Protein AF-A0A941FRQ4-F1 (afdb_monomer_lite)

Foldseek 3Di:
DLPDDPPCQLVDDLLSLLLSLLVVCQVVVALEEEAADLVFNPRSNRNSNNVSNVVSLVCQQPCVRNHDPPGGRDHRNYYHHDGDPVCPVVCCVVPNPVNDDDDDCVVVDPPPPDD

Structure (mmCIF, N/CA/C/O backbone):
data_AF-A0A941FRQ4-F1
#
_entry.id   AF-A0A941FRQ4-F1
#
loop_
_atom_site.group_PDB
_atom_site.id
_atom_site.type_symbol
_atom_site.label_atom_id
_atom_site.label_alt_id
_atom_site.label_comp_id
_atom_site.label_asym_id
_atom_site.label_entity_id
_atom_site.label_seq_id
_atom_site.pdbx_PDB_ins_code
_atom_site.Cartn_x
_atom_site.Cartn_y
_atom_site.Cartn_z
_atom_site.occupancy
_atom_site.B_iso_or_equiv
_atom_site.auth_seq_id
_atom_site.auth_comp_id
_atom_site.auth_asym_id
_atom_site.auth_atom_id
_atom_site.pdbx_PDB_model_num
ATOM 1 N N . MET A 1 1 ? -1.316 -14.245 7.617 1.00 58.59 1 MET A N 1
ATOM 2 C CA . MET A 1 1 ? -0.445 -14.068 6.425 1.00 58.59 1 MET A CA 1
ATOM 3 C C . MET A 1 1 ? -1.315 -14.101 5.169 1.00 58.59 1 MET A C 1
ATOM 5 O O . MET A 1 1 ? -2.271 -14.863 5.157 1.00 58.59 1 MET A O 1
ATOM 9 N N . LEU A 1 2 ? -1.024 -13.287 4.145 1.00 74.12 2 LEU A N 1
ATOM 10 C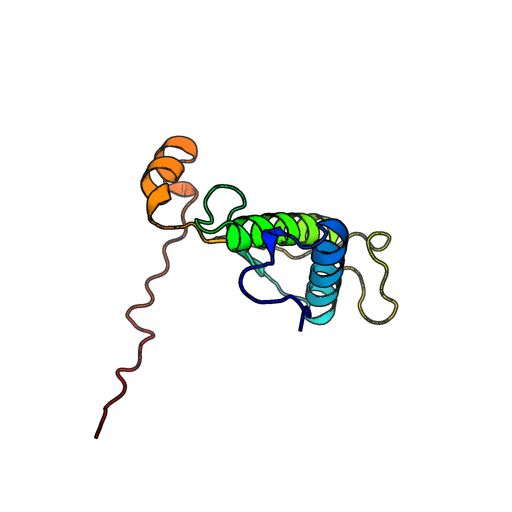 CA . LEU A 1 2 ? -1.931 -13.000 3.010 1.00 74.12 2 LEU A CA 1
ATOM 11 C C . LEU A 1 2 ? -2.141 -14.156 2.001 1.00 74.12 2 LEU A C 1
ATOM 13 O O . LEU A 1 2 ? -2.970 -14.020 1.103 1.00 74.12 2 LEU A O 1
ATOM 17 N N . ASN A 1 3 ? -1.418 -15.274 2.150 1.00 79.94 3 ASN A N 1
ATOM 18 C CA . ASN A 1 3 ? -1.476 -16.464 1.286 1.00 79.94 3 ASN A CA 1
ATOM 19 C C . ASN A 1 3 ? -1.317 -16.155 -0.217 1.00 79.94 3 ASN A C 1
ATOM 21 O O . ASN A 1 3 ? -2.078 -16.648 -1.046 1.00 79.94 3 ASN A O 1
ATOM 25 N N . VAL A 1 4 ? -0.349 -15.298 -0.542 1.00 81.81 4 VAL A N 1
ATOM 26 C CA . VAL A 1 4 ? 0.037 -14.947 -1.917 1.00 81.81 4 VAL A CA 1
ATOM 27 C C . VAL A 1 4 ? 1.378 -15.604 -2.223 1.00 81.81 4 VAL A C 1
ATOM 29 O O . VAL A 1 4 ? 2.236 -15.701 -1.339 1.00 81.81 4 VAL A O 1
ATOM 32 N N . ARG A 1 5 ? 1.552 -16.084 -3.456 1.00 81.75 5 ARG A N 1
ATOM 33 C CA . ARG A 1 5 ? 2.812 -16.681 -3.900 1.00 81.75 5 ARG A CA 1
ATOM 34 C C . ARG A 1 5 ? 3.827 -15.586 -4.240 1.00 81.75 5 ARG A C 1
ATOM 36 O O . ARG A 1 5 ? 3.491 -14.547 -4.796 1.00 81.75 5 ARG A O 1
ATOM 43 N N . ASP A 1 6 ? 5.079 -15.835 -3.870 1.00 82.00 6 ASP A N 1
ATOM 44 C CA . ASP A 1 6 ? 6.198 -14.951 -4.201 1.00 82.00 6 ASP A CA 1
ATOM 45 C C . ASP A 1 6 ? 6.358 -14.798 -5.726 1.00 82.00 6 ASP A C 1
ATOM 47 O O . ASP A 1 6 ? 6.248 -15.793 -6.453 1.00 82.00 6 ASP A O 1
ATOM 51 N N . LYS A 1 7 ? 6.652 -13.570 -6.183 1.00 82.25 7 LYS A N 1
ATOM 52 C CA . LYS A 1 7 ? 6.796 -13.162 -7.600 1.00 82.25 7 LYS A CA 1
ATOM 53 C C . LYS A 1 7 ? 5.547 -13.348 -8.464 1.00 82.25 7 LYS A C 1
ATOM 55 O O . LYS A 1 7 ? 5.663 -13.639 -9.655 1.00 82.25 7 LYS A O 1
ATOM 60 N N . THR A 1 8 ? 4.372 -13.318 -7.843 1.00 88.44 8 THR A N 1
ATOM 61 C CA . THR A 1 8 ? 3.096 -13.407 -8.560 1.00 88.44 8 THR A CA 1
ATOM 62 C C . THR A 1 8 ? 2.042 -12.450 -8.014 1.00 88.44 8 THR A C 1
ATOM 64 O O . THR A 1 8 ? 0.854 -12.632 -8.287 1.00 88.44 8 THR A O 1
ATOM 67 N N . VAL A 1 9 ? 2.431 -11.471 -7.191 1.00 89.38 9 VAL A N 1
ATOM 68 C CA . VAL A 1 9 ? 1.476 -10.550 -6.554 1.00 89.38 9 VAL A CA 1
ATOM 69 C C . VAL A 1 9 ? 0.736 -9.717 -7.604 1.00 89.38 9 VAL A C 1
ATOM 71 O O . VAL A 1 9 ? -0.437 -9.402 -7.433 1.00 89.38 9 VAL A O 1
ATOM 74 N N . GLU A 1 10 ? 1.399 -9.392 -8.711 1.00 93.19 10 GLU A N 1
ATOM 75 C CA . GLU A 1 10 ? 0.852 -8.649 -9.843 1.00 93.19 10 GLU A CA 1
ATOM 76 C C . GLU A 1 10 ? -0.269 -9.383 -10.592 1.00 93.19 10 GLU A C 1
ATOM 78 O O . GLU A 1 10 ? -1.037 -8.746 -11.313 1.00 93.19 10 GLU A O 1
ATOM 83 N N . PHE A 1 11 ? -0.389 -10.700 -10.404 1.00 93.31 11 PHE A N 1
ATOM 84 C CA . PHE A 1 11 ? -1.441 -11.522 -11.007 1.00 93.31 11 PHE A CA 1
ATOM 85 C C . PHE A 1 11 ? -2.611 -11.813 -10.061 1.00 93.31 11 PHE A C 1
ATOM 87 O O . PHE A 1 11 ? -3.610 -12.398 -10.486 1.00 93.31 11 PHE A O 1
ATOM 94 N N . GLU A 1 12 ? -2.513 -11.432 -8.786 1.00 93.38 12 GLU A N 1
ATOM 95 C CA . GLU A 1 12 ? -3.618 -11.583 -7.842 1.00 93.38 12 GLU A CA 1
ATOM 96 C C . GLU A 1 12 ? -4.783 -10.654 -8.212 1.00 93.38 12 GLU A C 1
ATOM 98 O O . GLU A 1 12 ? -4.602 -9.548 -8.727 1.00 93.38 12 GLU A O 1
ATOM 103 N N . SER A 1 13 ? -6.011 -11.081 -7.904 1.00 95.00 13 SER A N 1
ATOM 104 C CA . SER A 1 13 ? -7.170 -10.195 -8.031 1.00 95.00 13 SER A CA 1
ATOM 105 C C . SER A 1 13 ? -7.003 -8.995 -7.104 1.00 95.00 13 SER A C 1
ATOM 107 O O . SER A 1 13 ? -6.846 -9.154 -5.890 1.00 95.00 13 SER A O 1
ATOM 109 N N . PHE A 1 14 ? -7.084 -7.799 -7.685 1.00 95.56 14 PHE A N 1
ATOM 110 C CA . PHE A 1 14 ? -6.966 -6.540 -6.962 1.00 95.56 14 PHE A CA 1
ATOM 111 C C . PHE A 1 14 ? -7.937 -6.462 -5.777 1.00 95.56 14 PHE A C 1
ATOM 113 O O . PHE A 1 14 ? -7.510 -6.176 -4.660 1.00 95.56 14 PHE A O 1
ATOM 120 N N . ASP A 1 15 ? -9.215 -6.782 -5.998 1.00 94.69 15 ASP A N 1
ATOM 121 C CA . ASP A 1 15 ? -10.243 -6.688 -4.959 1.00 94.69 15 ASP A CA 1
ATOM 122 C C . ASP A 1 15 ? -9.981 -7.677 -3.822 1.00 94.69 15 ASP A C 1
ATOM 124 O O . ASP A 1 15 ? -10.082 -7.310 -2.651 1.00 94.69 15 ASP A O 1
ATOM 128 N N . LEU A 1 16 ? -9.582 -8.914 -4.148 1.00 93.56 16 LEU A N 1
ATOM 129 C CA . LEU A 1 16 ? -9.246 -9.921 -3.138 1.00 93.56 16 LEU A CA 1
ATOM 130 C C . LEU A 1 16 ? -8.013 -9.510 -2.332 1.00 93.56 16 LEU A C 1
ATOM 132 O O . LEU A 1 16 ? -7.996 -9.674 -1.110 1.00 93.56 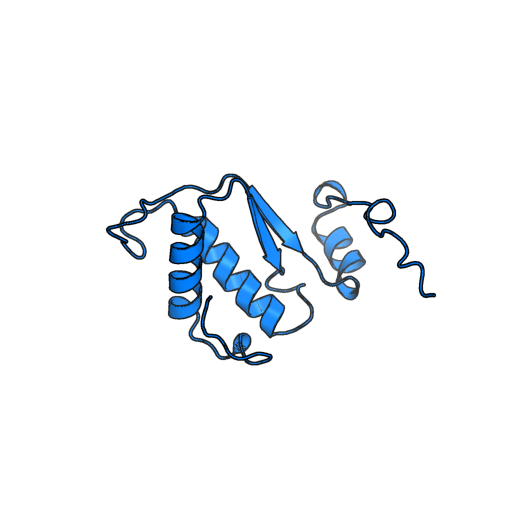16 LEU A O 1
ATOM 136 N N . LEU A 1 17 ? -6.987 -8.975 -2.994 1.00 95.56 17 LEU A N 1
ATOM 137 C CA . LEU A 1 17 ? -5.775 -8.503 -2.337 1.00 95.56 17 LEU A CA 1
ATOM 138 C C . LEU A 1 17 ? -6.082 -7.321 -1.409 1.00 95.56 17 LEU A C 1
ATOM 140 O O . LEU A 1 17 ? -5.694 -7.350 -0.241 1.00 95.56 17 LEU A O 1
ATOM 144 N N . ALA A 1 18 ? -6.845 -6.333 -1.883 1.00 96.75 18 ALA A N 1
ATOM 145 C CA . ALA A 1 18 ? -7.276 -5.189 -1.086 1.00 96.75 18 ALA A CA 1
ATOM 146 C C . ALA A 1 18 ? -8.120 -5.610 0.126 1.00 96.75 18 ALA A C 1
ATOM 148 O O . ALA A 1 18 ? -7.853 -5.161 1.240 1.00 96.75 18 ALA A O 1
ATOM 149 N N . GLY A 1 19 ? -9.079 -6.523 -0.055 1.00 95.19 19 GLY A N 1
ATOM 150 C CA . GLY A 1 19 ? -9.895 -7.056 1.038 1.00 95.19 19 GLY A CA 1
ATOM 151 C C . GLY A 1 19 ? -9.064 -7.771 2.105 1.00 95.19 19 GLY A C 1
ATOM 152 O O . GLY A 1 19 ? -9.250 -7.550 3.304 1.00 95.19 19 GLY A O 1
ATOM 153 N N . ARG A 1 20 ? -8.077 -8.576 1.685 1.00 95.62 20 ARG A N 1
ATOM 154 C CA . ARG A 1 20 ? -7.126 -9.214 2.611 1.00 95.62 20 ARG A CA 1
ATOM 155 C C . ARG A 1 20 ? -6.306 -8.177 3.385 1.00 95.62 20 ARG A C 1
ATOM 157 O O . ARG A 1 20 ? -6.073 -8.372 4.575 1.00 95.62 20 ARG A O 1
ATOM 164 N N . ILE A 1 21 ? -5.888 -7.084 2.745 1.00 97.44 21 ILE A N 1
ATOM 165 C CA . ILE A 1 21 ? -5.132 -6.011 3.407 1.00 97.44 21 ILE A CA 1
ATOM 166 C C . ILE A 1 21 ? -6.016 -5.230 4.386 1.00 97.44 21 ILE A C 1
ATOM 168 O O . ILE A 1 21 ? -5.571 -4.980 5.501 1.00 97.44 21 ILE A O 1
ATOM 172 N N . VAL A 1 22 ? -7.269 -4.904 4.037 1.00 97.81 22 VAL A N 1
ATOM 173 C CA . VAL A 1 22 ? -8.212 -4.257 4.974 1.00 97.81 22 VAL A CA 1
ATOM 174 C C . VAL A 1 22 ? -8.396 -5.095 6.229 1.00 97.81 22 VAL A C 1
ATOM 176 O O . VAL A 1 22 ? -8.331 -4.555 7.333 1.00 97.81 22 VAL A O 1
ATOM 179 N N . LYS A 1 23 ? -8.548 -6.414 6.077 1.00 96.19 23 LYS A N 1
ATOM 180 C CA . LYS A 1 23 ? -8.630 -7.318 7.224 1.00 96.19 23 LYS A CA 1
ATOM 181 C C . LYS A 1 23 ? -7.399 -7.205 8.128 1.00 96.19 23 LYS A C 1
ATOM 183 O O . LYS A 1 23 ? -7.549 -7.052 9.335 1.00 96.19 23 LYS A O 1
ATOM 188 N N . VAL A 1 24 ? -6.196 -7.213 7.547 1.00 97.00 24 VAL A N 1
ATOM 189 C CA . VAL A 1 24 ? -4.943 -7.049 8.305 1.00 97.00 24 VAL A CA 1
ATOM 190 C C . VAL A 1 24 ? -4.870 -5.684 8.990 1.00 97.00 24 VAL A C 1
ATOM 192 O O . VAL A 1 24 ? -4.477 -5.617 10.149 1.00 97.00 24 VAL A O 1
ATOM 195 N N . ILE A 1 25 ? -5.268 -4.602 8.316 1.00 97.88 25 ILE A N 1
ATOM 196 C CA . ILE A 1 25 ? -5.302 -3.258 8.910 1.00 97.88 25 ILE A CA 1
ATOM 197 C C . ILE A 1 25 ? -6.213 -3.242 10.143 1.00 97.88 25 ILE A C 1
ATOM 199 O O . ILE A 1 25 ? -5.804 -2.744 11.188 1.00 97.88 25 ILE A O 1
ATOM 203 N N . ARG A 1 26 ? -7.422 -3.806 10.050 1.00 97.50 26 ARG A N 1
ATOM 204 C CA . ARG A 1 26 ? -8.382 -3.823 11.166 1.00 97.50 26 ARG A CA 1
ATOM 205 C C . ARG A 1 26 ? -7.943 -4.712 12.323 1.00 97.50 26 ARG A C 1
ATOM 207 O O . ARG A 1 26 ? -8.176 -4.353 13.470 1.00 97.50 26 ARG A O 1
ATOM 214 N N . GLU A 1 27 ? -7.290 -5.831 12.026 1.00 96.75 27 GLU A N 1
ATOM 215 C CA . GLU A 1 27 ? -6.731 -6.734 13.034 1.00 96.75 27 GLU A CA 1
ATOM 216 C C . GLU A 1 27 ? -5.550 -6.101 13.785 1.00 96.75 27 GLU A C 1
ATOM 218 O O . GLU A 1 27 ? -5.477 -6.186 15.007 1.00 96.75 27 GLU A O 1
ATOM 223 N N . VAL A 1 28 ? -4.631 -5.451 13.064 1.00 97.31 28 VAL A N 1
ATOM 224 C CA . VAL A 1 28 ? -3.400 -4.878 13.639 1.00 97.31 28 VAL A CA 1
ATOM 225 C C . VAL A 1 28 ? -3.631 -3.506 14.276 1.00 97.31 28 VAL A C 1
ATOM 227 O O . VAL A 1 28 ? -2.902 -3.128 15.187 1.00 97.31 28 VAL A O 1
ATOM 230 N N . GLN A 1 29 ? -4.619 -2.757 13.791 1.00 96.75 29 GLN A N 1
ATOM 231 C CA . GLN A 1 29 ? -4.897 -1.373 14.171 1.00 96.75 29 GLN A CA 1
ATOM 232 C C . GLN A 1 29 ? -3.669 -0.434 14.117 1.00 96.75 29 GLN A C 1
ATOM 234 O O . GLN A 1 29 ? -3.335 0.196 15.119 1.00 96.75 29 GLN A O 1
ATOM 239 N N . PRO A 1 30 ? -2.964 -0.326 12.972 1.00 97.62 30 PRO A N 1
ATOM 240 C CA . PRO A 1 30 ? -1.737 0.459 12.895 1.00 97.62 30 PRO A CA 1
ATOM 241 C C . PRO A 1 30 ? -2.005 1.971 12.894 1.00 97.62 30 PRO A C 1
ATOM 243 O O . PRO A 1 30 ? -2.957 2.447 12.274 1.00 97.62 30 PRO A O 1
ATOM 246 N N . ASP A 1 31 ? -1.088 2.741 13.483 1.00 96.56 31 ASP A N 1
ATOM 247 C CA . ASP A 1 31 ? -1.093 4.207 13.379 1.00 96.56 31 ASP A CA 1
ATOM 248 C C . ASP A 1 31 ? -0.715 4.689 11.968 1.00 96.56 31 ASP A C 1
ATOM 250 O O . ASP A 1 31 ? -1.268 5.668 11.459 1.00 96.56 31 ASP A O 1
ATOM 254 N N . ALA A 1 32 ? 0.205 3.980 11.308 1.00 96.56 32 ALA A N 1
ATOM 255 C CA . ALA A 1 32 ? 0.692 4.304 9.972 1.00 96.56 32 ALA A CA 1
ATOM 256 C C . ALA A 1 32 ? 0.825 3.054 9.094 1.00 96.56 32 ALA A C 1
ATOM 258 O O . ALA A 1 32 ? 1.232 1.990 9.561 1.00 96.56 32 ALA A O 1
ATOM 259 N N . LEU A 1 33 ? 0.538 3.210 7.801 1.00 97.56 33 LEU A N 1
ATOM 260 C CA . LEU A 1 33 ? 0.778 2.199 6.778 1.00 97.56 33 LEU A CA 1
ATOM 261 C C . LEU A 1 33 ? 1.978 2.605 5.918 1.00 97.56 33 LEU A C 1
ATOM 263 O O . LEU A 1 33 ? 2.052 3.730 5.429 1.00 97.56 33 LEU A O 1
ATOM 267 N N . ILE A 1 34 ? 2.910 1.676 5.713 1.00 96.69 34 ILE A N 1
ATOM 268 C CA . ILE A 1 34 ? 4.049 1.845 4.805 1.00 96.69 34 ILE A CA 1
ATOM 269 C C . ILE A 1 34 ? 3.920 0.791 3.709 1.00 96.69 34 ILE A C 1
ATOM 271 O O . ILE A 1 34 ? 3.772 -0.394 4.004 1.00 96.69 34 ILE A O 1
ATOM 275 N N . THR A 1 35 ? 3.963 1.211 2.448 1.00 97.38 35 THR A N 1
ATOM 276 C CA . THR A 1 35 ? 3.862 0.313 1.288 1.00 97.38 35 THR A CA 1
ATOM 277 C C . THR A 1 35 ? 4.693 0.839 0.119 1.00 97.38 35 THR A C 1
ATOM 279 O O . THR A 1 35 ? 5.351 1.866 0.244 1.00 97.38 35 THR A O 1
ATOM 282 N N . PHE A 1 36 ? 4.707 0.154 -1.020 1.00 96.94 36 PHE A N 1
ATOM 283 C CA . PHE A 1 36 ? 5.403 0.612 -2.223 1.00 96.94 36 PHE A CA 1
ATOM 284 C C . PHE A 1 36 ? 4.543 1.558 -3.063 1.00 96.94 36 PHE A C 1
ATOM 286 O O . PHE A 1 36 ? 3.317 1.502 -3.024 1.00 96.94 36 PHE A O 1
ATOM 293 N N . HIS A 1 37 ? 5.177 2.424 -3.852 1.00 95.75 37 HIS A N 1
ATOM 294 C CA . HIS A 1 37 ? 4.450 3.269 -4.801 1.00 95.75 37 HIS A CA 1
ATOM 295 C C . HIS A 1 37 ? 3.946 2.460 -6.010 1.00 95.75 37 HIS A C 1
ATOM 297 O O . HIS A 1 37 ? 4.688 1.652 -6.566 1.00 95.75 37 HIS A O 1
ATOM 303 N N . GLU A 1 38 ? 2.725 2.728 -6.486 1.00 96.19 38 GLU A N 1
ATOM 304 C CA . GLU A 1 38 ? 2.108 1.968 -7.590 1.00 96.19 38 GLU A CA 1
ATOM 305 C C . GLU A 1 38 ? 2.800 2.144 -8.953 1.00 96.19 38 GLU A C 1
ATOM 307 O O . GLU A 1 38 ? 2.723 1.267 -9.806 1.00 96.19 38 GLU A O 1
ATOM 312 N N . LYS A 1 39 ? 3.478 3.277 -9.170 1.00 94.62 39 LYS A N 1
ATOM 313 C CA . LYS A 1 39 ? 4.244 3.561 -10.400 1.00 94.62 39 LYS A CA 1
ATOM 314 C C . LYS A 1 39 ? 5.753 3.427 -10.194 1.00 94.62 39 LYS A C 1
ATOM 316 O O . LYS A 1 39 ? 6.479 3.044 -11.103 1.00 94.62 39 LYS A O 1
ATOM 321 N N . TYR A 1 40 ? 6.222 3.739 -8.987 1.00 94.94 40 TYR A N 1
ATOM 322 C CA . TYR A 1 40 ? 7.643 3.947 -8.688 1.00 94.94 40 TYR A CA 1
ATOM 323 C C . TYR A 1 40 ? 8.204 2.863 -7.760 1.00 94.94 40 TYR A C 1
ATOM 325 O O . TYR A 1 40 ? 9.288 3.020 -7.211 1.00 94.94 40 TYR A O 1
ATOM 333 N N . GLY A 1 41 ? 7.484 1.754 -7.566 1.00 93.44 41 GLY A N 1
ATOM 334 C CA . GLY A 1 41 ? 7.912 0.624 -6.734 1.00 93.44 41 GLY A CA 1
ATOM 335 C C . GLY A 1 41 ? 8.999 -0.256 -7.367 1.00 93.44 41 GLY A C 1
ATOM 336 O O . GLY A 1 41 ? 9.565 -1.120 -6.692 1.00 93.44 41 GLY A O 1
ATOM 337 N N . GLY A 1 42 ? 9.322 -0.044 -8.648 1.00 94.00 42 GLY A N 1
ATOM 338 C CA . GLY A 1 42 ? 10.316 -0.827 -9.385 1.00 94.00 42 GLY A CA 1
ATOM 339 C C . GLY A 1 42 ? 9.731 -2.118 -9.944 1.00 94.00 42 GLY A C 1
ATOM 340 O O . GLY A 1 42 ? 9.408 -2.185 -11.126 1.00 94.00 42 GLY A O 1
ATOM 341 N N . HIS A 1 43 ? 9.604 -3.142 -9.100 1.00 95.62 43 HIS A N 1
ATOM 342 C CA . HIS A 1 43 ? 9.083 -4.447 -9.513 1.00 95.62 43 HIS A CA 1
ATOM 343 C C . HIS A 1 43 ? 7.547 -4.424 -9.650 1.00 95.62 43 HIS A C 1
ATOM 345 O O . HIS A 1 43 ? 6.890 -3.822 -8.798 1.00 95.62 43 HIS A O 1
ATOM 351 N N . PRO A 1 44 ? 6.952 -5.117 -10.643 1.00 96.00 44 PRO A N 1
ATOM 352 C CA . PRO A 1 44 ? 5.497 -5.226 -10.786 1.00 96.00 44 PRO A CA 1
ATOM 353 C C . PRO A 1 44 ? 4.761 -5.626 -9.499 1.00 96.00 44 PRO A C 1
ATOM 355 O O . PRO A 1 44 ? 3.797 -4.964 -9.132 1.00 96.00 44 PRO A O 1
ATOM 358 N N . ASP A 1 45 ? 5.252 -6.620 -8.755 1.00 95.44 45 ASP A N 1
ATOM 359 C CA . ASP A 1 45 ? 4.693 -7.015 -7.450 1.00 95.44 45 ASP A CA 1
ATOM 360 C C . ASP A 1 45 ? 4.662 -5.876 -6.429 1.00 95.44 45 ASP A C 1
ATOM 362 O O . ASP A 1 45 ? 3.676 -5.728 -5.707 1.00 95.44 45 ASP A O 1
ATOM 366 N N . HIS A 1 46 ? 5.721 -5.058 -6.366 1.00 96.81 46 HIS A N 1
ATOM 367 C CA . HIS A 1 46 ? 5.772 -3.897 -5.475 1.00 96.81 46 HIS A CA 1
ATOM 368 C C . HIS A 1 46 ? 4.700 -2.884 -5.875 1.00 96.81 46 HIS A C 1
ATOM 370 O O . HIS A 1 46 ? 3.941 -2.401 -5.039 1.00 96.81 46 HIS A O 1
ATOM 376 N N . CYS A 1 47 ? 4.594 -2.601 -7.168 1.00 96.75 47 CYS A N 1
ATOM 377 C CA . CYS A 1 47 ? 3.576 -1.709 -7.698 1.00 96.75 47 CYS A CA 1
ATO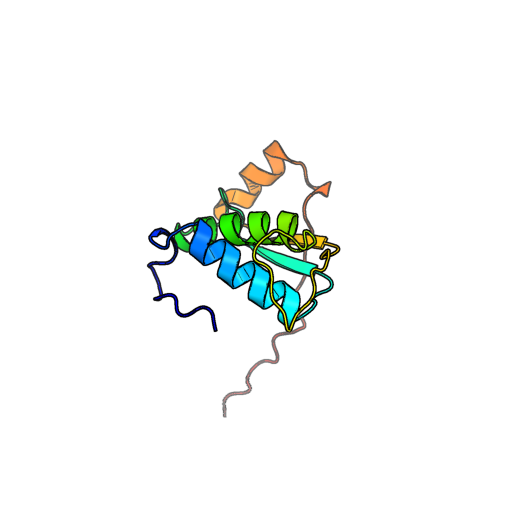M 378 C C . CYS A 1 47 ? 2.153 -2.229 -7.407 1.00 96.75 47 CYS A C 1
ATOM 380 O O . CYS A 1 47 ? 1.292 -1.468 -6.962 1.00 96.75 47 CYS A O 1
ATOM 382 N N . ALA A 1 48 ? 1.919 -3.532 -7.584 1.00 97.19 48 ALA A N 1
ATOM 383 C CA . ALA A 1 48 ? 0.629 -4.176 -7.356 1.00 97.19 48 ALA A CA 1
ATOM 384 C C . ALA A 1 48 ? 0.215 -4.162 -5.877 1.00 97.19 48 ALA A C 1
ATOM 386 O O . ALA A 1 48 ? -0.896 -3.726 -5.555 1.00 97.19 48 ALA A O 1
ATOM 387 N N . ILE A 1 49 ? 1.109 -4.564 -4.961 1.00 97.25 49 ILE A N 1
ATOM 388 C CA . ILE A 1 49 ? 0.823 -4.503 -3.520 1.00 97.25 49 ILE A CA 1
ATOM 389 C C . ILE A 1 49 ? 0.668 -3.058 -3.047 1.00 97.25 49 ILE A C 1
ATOM 391 O O . ILE A 1 49 ? -0.195 -2.773 -2.220 1.00 97.25 49 ILE A O 1
ATOM 395 N N . GLY A 1 50 ? 1.457 -2.140 -3.610 1.00 97.69 50 GLY A N 1
ATOM 396 C CA . GLY A 1 50 ? 1.386 -0.706 -3.364 1.00 97.69 50 GLY A CA 1
ATOM 397 C C . GLY A 1 50 ? 0.003 -0.140 -3.637 1.00 97.69 50 GLY A C 1
ATOM 398 O O . GLY A 1 50 ? -0.631 0.442 -2.754 1.00 97.69 50 GLY A O 1
ATOM 399 N N . ARG A 1 51 ? -0.502 -0.404 -4.844 1.00 98.25 51 ARG A N 1
ATOM 400 C CA . ARG A 1 51 ? -1.835 0.010 -5.281 1.00 98.25 51 ARG A CA 1
ATOM 401 C C . ARG A 1 51 ? -2.940 -0.580 -4.403 1.00 98.25 51 ARG A C 1
ATOM 403 O O . ARG A 1 51 ? -3.828 0.148 -3.962 1.00 98.25 51 ARG A O 1
ATOM 410 N N . ALA A 1 52 ? -2.888 -1.884 -4.123 1.00 98.19 52 ALA A N 1
ATOM 411 C CA . ALA A 1 52 ? -3.894 -2.548 -3.292 1.00 98.19 52 ALA A CA 1
ATOM 412 C C . ALA A 1 52 ? -3.876 -2.040 -1.840 1.00 98.19 52 ALA A C 1
ATOM 414 O O . ALA A 1 52 ? -4.932 -1.823 -1.248 1.00 98.19 52 ALA A O 1
ATOM 415 N N . ALA A 1 53 ? -2.691 -1.792 -1.277 1.00 98.25 53 ALA A N 1
ATOM 416 C CA . ALA A 1 53 ? -2.533 -1.270 0.077 1.00 98.25 53 ALA A CA 1
ATOM 417 C C . ALA A 1 53 ? -3.006 0.183 0.206 1.00 98.25 53 ALA A C 1
ATOM 419 O O . ALA A 1 53 ? -3.671 0.513 1.184 1.00 98.25 53 ALA A O 1
ATOM 420 N N . ALA A 1 54 ? -2.720 1.036 -0.783 1.00 98.38 54 ALA A N 1
ATOM 421 C CA . ALA A 1 54 ? -3.223 2.408 -0.811 1.00 98.38 54 ALA A CA 1
ATOM 422 C C . ALA A 1 54 ? -4.757 2.440 -0.876 1.00 98.38 54 ALA A C 1
ATOM 424 O O . ALA A 1 54 ? -5.403 3.182 -0.137 1.00 98.38 54 ALA A O 1
ATOM 425 N N . PHE A 1 55 ? -5.355 1.577 -1.700 1.00 98.25 55 PHE A N 1
ATOM 426 C CA . PHE A 1 55 ? -6.807 1.439 -1.758 1.00 98.25 55 PHE A CA 1
ATOM 427 C C . PHE A 1 55 ? -7.391 0.921 -0.436 1.00 98.25 55 PHE A C 1
ATOM 429 O O . PHE A 1 55 ? -8.374 1.467 0.062 1.00 98.25 55 PHE A O 1
ATOM 436 N N . ALA A 1 56 ? -6.764 -0.081 0.182 1.00 98.06 56 ALA A N 1
ATOM 437 C CA . ALA A 1 56 ? -7.177 -0.592 1.485 1.00 98.06 56 ALA A CA 1
ATOM 438 C C . ALA A 1 56 ? -7.081 0.472 2.593 1.00 98.06 56 ALA A C 1
ATOM 440 O O . ALA A 1 56 ? -7.999 0.582 3.398 1.00 98.06 56 ALA A O 1
ATOM 441 N N . PHE A 1 57 ? -6.023 1.290 2.608 1.00 98.38 57 PHE A N 1
ATOM 442 C CA . PHE A 1 57 ? -5.867 2.417 3.536 1.00 98.38 57 PHE A CA 1
ATOM 443 C C . PHE A 1 57 ? -7.033 3.407 3.447 1.00 98.38 57 PHE A C 1
ATOM 445 O O . PHE A 1 57 ? -7.577 3.813 4.471 1.00 98.38 57 PHE A O 1
ATOM 452 N N . LEU A 1 58 ? -7.449 3.770 2.228 1.00 97.88 58 LEU A N 1
ATOM 453 C CA . LEU A 1 58 ? -8.547 4.719 2.021 1.00 97.88 58 LEU A CA 1
ATOM 454 C C . LEU A 1 58 ? -9.901 4.174 2.498 1.00 97.88 58 LEU A C 1
ATOM 456 O O . LEU A 1 58 ? -10.742 4.951 2.943 1.00 97.88 58 LEU A O 1
ATOM 460 N N . ASN A 1 59 ? -10.100 2.854 2.430 1.00 97.88 59 ASN A N 1
ATOM 461 C CA . ASN A 1 59 ? -11.379 2.211 2.734 1.00 97.88 59 ASN A CA 1
ATOM 462 C C . ASN A 1 59 ? -11.419 1.504 4.103 1.00 97.88 59 ASN A C 1
ATOM 464 O O . ASN A 1 59 ? -12.474 1.036 4.520 1.00 97.88 59 ASN A O 1
ATOM 468 N N . SER A 1 60 ? -10.309 1.413 4.846 1.00 97.25 60 SER A N 1
ATOM 469 C CA . SER A 1 60 ? -10.270 0.638 6.099 1.00 97.25 60 SER A CA 1
ATOM 470 C C . SER A 1 60 ? -11.219 1.177 7.177 1.00 97.25 60 SER A C 1
ATOM 472 O O . SER A 1 60 ? -11.658 0.410 8.040 1.00 97.25 60 SER A O 1
ATOM 474 N N . GLY A 1 61 ? -11.537 2.475 7.105 1.00 96.94 61 GLY A N 1
ATOM 475 C CA . GLY A 1 61 ? -12.451 3.182 8.002 1.00 96.94 61 GLY A CA 1
ATOM 476 C C 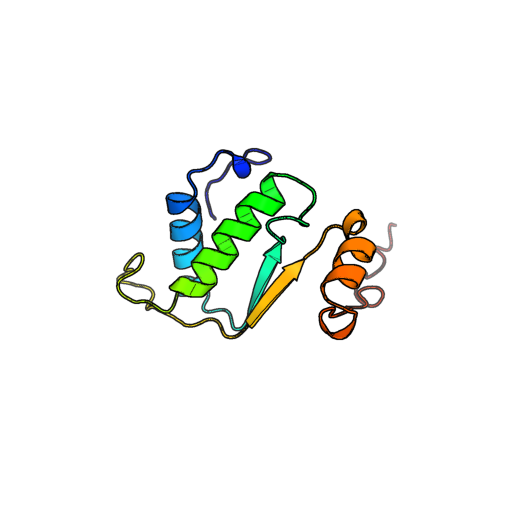. GLY A 1 61 ? -13.927 3.104 7.614 1.00 96.94 61 GLY A C 1
ATOM 477 O O . GLY A 1 61 ? -14.758 3.585 8.377 1.00 96.94 61 GLY A O 1
ATOM 478 N N . ASP A 1 62 ? -14.258 2.505 6.469 1.00 97.19 62 ASP A N 1
ATOM 479 C CA . ASP A 1 62 ? -15.638 2.285 6.043 1.00 97.19 62 ASP A CA 1
ATOM 480 C C . ASP A 1 62 ? -16.155 0.939 6.596 1.00 97.19 62 ASP A C 1
ATOM 482 O O . ASP A 1 62 ? -15.642 -0.106 6.192 1.00 97.19 62 ASP A O 1
ATOM 486 N N . PRO A 1 63 ? -17.138 0.918 7.518 1.00 95.75 63 PRO A N 1
ATOM 487 C CA . PRO A 1 63 ? -17.673 -0.321 8.086 1.00 95.75 63 PRO A CA 1
ATOM 488 C C . PRO A 1 63 ? -18.383 -1.220 7.067 1.00 95.75 63 PRO A C 1
ATOM 490 O O . PRO A 1 63 ? -18.436 -2.431 7.290 1.00 95.75 63 PRO A O 1
ATOM 493 N N . ASP A 1 64 ? -18.869 -0.667 5.954 1.00 95.25 64 ASP A N 1
ATOM 494 C CA . ASP A 1 64 ? -19.566 -1.422 4.909 1.00 95.25 64 ASP A CA 1
ATOM 495 C C . ASP A 1 64 ? -18.588 -2.029 3.890 1.00 95.25 64 ASP A C 1
ATOM 497 O O . ASP A 1 64 ? -18.912 -2.986 3.180 1.00 95.25 64 ASP A O 1
ATOM 501 N N . PHE A 1 65 ? -17.352 -1.527 3.846 1.00 92.62 65 PHE A N 1
ATOM 502 C CA . PHE A 1 65 ? -16.293 -2.080 3.014 1.00 92.62 65 PHE A CA 1
ATOM 503 C C . PHE A 1 65 ? -15.636 -3.283 3.705 1.00 92.62 65 PHE A C 1
ATOM 505 O O . PHE A 1 65 ? -14.962 -3.138 4.726 1.00 92.62 65 PHE A O 1
ATOM 512 N N . TYR A 1 66 ? -15.812 -4.488 3.150 1.00 92.25 66 TYR A N 1
ATOM 513 C CA . TYR A 1 66 ? -15.317 -5.754 3.725 1.00 92.25 66 TYR A CA 1
ATOM 514 C C . TYR A 1 66 ? -15.649 -5.913 5.222 1.00 92.25 66 TYR A C 1
ATOM 516 O O . TYR A 1 66 ? -14.729 -5.982 6.039 1.00 92.25 66 TYR A O 1
ATOM 524 N N . PRO A 1 67 ? -16.934 -5.941 5.618 1.00 92.62 67 PRO A N 1
ATOM 525 C CA . PRO A 1 67 ? -17.324 -5.990 7.024 1.00 92.62 67 PRO A CA 1
ATOM 526 C C . PRO A 1 67 ? -16.721 -7.215 7.726 1.00 92.62 67 PRO A C 1
ATOM 528 O O . PRO A 1 67 ? -16.765 -8.330 7.203 1.00 92.62 67 PRO A O 1
ATOM 531 N N . ASP A 1 68 ? -16.165 -7.004 8.919 1.00 91.00 68 ASP A N 1
ATOM 532 C CA . ASP A 1 68 ? -15.597 -8.060 9.759 1.00 91.00 68 ASP A CA 1
ATOM 533 C C . ASP A 1 68 ? -16.237 -7.982 11.160 1.00 91.00 68 ASP A C 1
ATOM 535 O O . ASP A 1 68 ? -16.262 -6.905 11.760 1.00 91.00 68 ASP A O 1
ATOM 539 N N . PRO A 1 69 ? -16.807 -9.085 11.684 1.00 91.31 69 PRO A N 1
ATOM 540 C CA . PRO A 1 69 ? -17.513 -9.077 12.964 1.00 91.31 69 PRO A CA 1
ATOM 541 C C . PRO A 1 69 ? -16.579 -9.048 14.181 1.00 91.31 69 PRO A C 1
ATOM 543 O O . PRO A 1 69 ? -17.045 -8.802 15.291 1.00 91.31 69 PRO A O 1
ATOM 546 N N . LEU A 1 70 ? -15.290 -9.347 13.999 1.00 93.88 70 LEU A N 1
ATOM 547 C CA . LEU A 1 70 ? -14.301 -9.398 15.075 1.00 93.88 70 LEU A CA 1
ATOM 548 C C . LEU A 1 70 ? -13.472 -8.118 15.137 1.00 93.88 70 LEU A C 1
ATOM 550 O O . LEU A 1 70 ? -13.131 -7.666 16.230 1.00 93.88 70 LEU A O 1
ATOM 554 N N . PHE A 1 71 ? -13.162 -7.533 13.980 1.00 95.62 71 PHE A N 1
ATOM 555 C CA . PHE A 1 71 ? -12.285 -6.371 13.885 1.00 95.62 71 PHE A CA 1
ATOM 556 C C . PHE A 1 71 ? -13.021 -5.169 13.276 1.00 95.62 71 PHE A C 1
ATOM 558 O O . PHE A 1 71 ? -13.324 -5.179 12.080 1.00 95.62 71 PHE A O 1
ATOM 565 N N . PRO A 1 72 ? -13.313 -4.117 14.067 1.00 95.50 72 PRO A N 1
ATOM 566 C CA . PRO A 1 72 ? -14.079 -2.970 13.592 1.00 95.50 72 PRO A CA 1
ATOM 567 C C . PRO A 1 72 ? -13.307 -2.147 12.554 1.00 95.50 72 PRO A C 1
ATOM 569 O O . PRO A 1 72 ? -12.076 -2.182 12.484 1.00 95.50 72 PRO A O 1
ATOM 572 N N . ALA A 1 73 ? -14.041 -1.360 11.767 1.00 97.44 73 ALA A N 1
ATOM 573 C CA . ALA A 1 73 ? -13.444 -0.402 10.848 1.00 97.44 73 ALA A CA 1
ATOM 574 C C . ALA A 1 73 ? -12.611 0.644 11.593 1.00 97.44 73 ALA A C 1
ATOM 576 O O . ALA A 1 73 ? -13.012 1.163 12.635 1.00 97.44 73 ALA A O 1
ATOM 577 N N . ILE A 1 74 ? -11.446 0.956 11.030 1.00 97.38 74 ILE A N 1
ATOM 578 C CA . ILE A 1 74 ? -10.520 1.931 11.592 1.00 97.38 74 ILE A CA 1
ATOM 579 C C . ILE A 1 74 ? -9.933 2.811 10.502 1.00 97.38 74 ILE A C 1
ATOM 581 O O . ILE A 1 74 ? -9.585 2.353 9.411 1.00 97.38 74 ILE A O 1
ATOM 585 N N . LYS A 1 75 ? -9.778 4.093 10.814 1.00 96.88 75 LYS A N 1
ATOM 586 C CA . LYS A 1 75 ? -9.074 5.027 9.946 1.00 96.88 75 LYS A CA 1
ATOM 587 C C . LYS A 1 75 ? -7.603 5.059 10.346 1.00 96.88 75 LYS A C 1
ATOM 589 O O . LYS A 1 75 ? -7.272 5.569 11.413 1.00 96.88 75 LYS A O 1
ATOM 594 N N . VAL A 1 76 ? -6.737 4.522 9.491 1.00 97.12 76 VAL A N 1
ATOM 595 C CA . VAL A 1 76 ? -5.282 4.661 9.652 1.00 97.12 76 VAL A CA 1
ATOM 596 C C . VAL A 1 76 ? -4.911 6.128 9.430 1.00 97.12 76 VAL A C 1
ATOM 598 O O . VAL A 1 76 ? -5.492 6.798 8.573 1.00 97.12 76 VAL A O 1
ATOM 601 N N . GLN A 1 77 ? -3.980 6.653 10.225 1.00 95.69 77 GLN A N 1
ATOM 602 C CA . GLN A 1 77 ? -3.728 8.095 10.269 1.00 95.69 77 GLN A CA 1
ATOM 603 C C . GLN A 1 77 ? -2.829 8.556 9.120 1.00 95.69 77 GLN A C 1
ATOM 605 O O . GLN A 1 77 ? -3.081 9.604 8.526 1.00 95.69 77 GLN A O 1
ATOM 610 N N . SER A 1 78 ? -1.819 7.751 8.782 1.00 95.94 78 SER A N 1
ATOM 611 C CA . SER A 1 78 ? -0.788 8.123 7.810 1.00 95.94 78 SER A CA 1
ATOM 612 C C . SER A 1 78 ? -0.479 6.998 6.827 1.00 95.94 78 SER A C 1
ATOM 614 O O . SER A 1 78 ? -0.472 5.822 7.195 1.00 95.94 78 SER A O 1
ATOM 616 N N . LEU A 1 79 ? -0.166 7.375 5.586 1.00 96.38 79 LEU A N 1
ATOM 617 C CA . LEU A 1 79 ? 0.300 6.483 4.528 1.00 96.38 79 LEU A CA 1
ATOM 618 C C . LEU A 1 79 ? 1.635 6.996 3.986 1.00 96.38 79 LEU A C 1
ATOM 620 O O . LEU A 1 79 ? 1.734 8.154 3.583 1.00 96.38 79 LEU A O 1
ATOM 624 N N . TYR A 1 80 ? 2.637 6.124 3.946 1.00 95.62 80 TYR A N 1
ATOM 625 C CA . TYR A 1 80 ? 3.950 6.410 3.376 1.00 95.62 80 TYR A CA 1
ATOM 626 C C . TYR A 1 80 ? 4.265 5.440 2.242 1.00 95.62 80 TYR A C 1
ATOM 628 O O . TYR A 1 80 ? 3.963 4.245 2.323 1.00 95.62 80 TYR A O 1
ATOM 636 N N . PHE A 1 81 ? 4.928 5.956 1.208 1.00 94.56 81 PHE A N 1
ATOM 637 C CA . PHE A 1 81 ? 5.368 5.167 0.067 1.00 94.56 81 PHE A CA 1
ATOM 638 C C . PHE A 1 81 ? 6.884 4.988 0.054 1.00 94.56 81 PHE A C 1
ATOM 640 O O . PHE A 1 81 ? 7.646 5.942 0.189 1.00 94.56 81 PHE A O 1
ATOM 647 N N . VAL A 1 82 ? 7.309 3.749 -0.162 1.00 93.62 82 VAL A N 1
ATOM 648 C CA . VAL A 1 82 ? 8.678 3.371 -0.492 1.00 93.62 82 VAL A CA 1
ATOM 649 C C . VAL A 1 82 ? 8.817 3.404 -2.007 1.00 93.62 82 VAL A C 1
ATOM 651 O O . VAL A 1 82 ? 8.061 2.753 -2.737 1.00 93.62 82 VAL A O 1
ATOM 654 N N . LEU A 1 83 ? 9.790 4.177 -2.474 1.00 92.75 83 LEU A N 1
ATOM 655 C CA . LEU A 1 83 ? 10.114 4.319 -3.885 1.00 92.75 83 LEU A CA 1
ATOM 656 C C . LEU A 1 83 ? 11.381 3.530 -4.204 1.00 92.75 83 LEU A C 1
ATOM 658 O O . LEU A 1 83 ? 12.300 3.427 -3.390 1.00 92.75 83 LEU A O 1
ATOM 662 N N . TRP A 1 84 ? 11.443 2.991 -5.416 1.00 93.31 84 TRP A N 1
ATOM 663 C CA . TRP A 1 84 ? 12.660 2.407 -5.947 1.00 93.31 84 TRP A CA 1
ATOM 664 C C . TRP A 1 84 ? 13.646 3.516 -6.316 1.00 93.31 84 TRP A C 1
ATOM 666 O O . TRP A 1 84 ? 13.285 4.478 -6.992 1.00 93.31 84 TRP A O 1
ATOM 676 N N . HIS A 1 85 ? 14.903 3.368 -5.891 1.00 89.31 85 HIS A N 1
ATOM 677 C CA . HIS A 1 85 ? 15.908 4.432 -5.972 1.00 89.31 85 HIS A CA 1
ATOM 678 C C . HIS A 1 85 ? 16.119 4.978 -7.394 1.00 89.31 85 HIS A C 1
ATOM 680 O O . HIS A 1 85 ? 16.456 6.147 -7.553 1.00 89.31 85 HIS A O 1
ATOM 686 N N . ALA A 1 86 ? 15.900 4.161 -8.432 1.00 93.38 86 ALA A N 1
ATOM 687 C CA . ALA A 1 86 ? 16.058 4.596 -9.819 1.00 93.38 86 ALA A CA 1
ATOM 688 C C . ALA A 1 86 ? 15.038 5.671 -10.244 1.00 93.38 86 ALA A C 1
ATOM 690 O O . ALA A 1 86 ? 15.276 6.361 -11.228 1.00 93.38 86 ALA A O 1
ATOM 691 N N . PHE A 1 87 ? 13.935 5.835 -9.505 1.00 91.62 87 PHE A N 1
ATOM 692 C CA . PHE A 1 87 ? 12.922 6.865 -9.758 1.00 91.62 87 PHE A CA 1
ATOM 693 C C . PHE A 1 87 ? 13.058 8.088 -8.847 1.00 91.62 87 PHE A C 1
ATOM 695 O O . PHE A 1 87 ? 12.196 8.961 -8.876 1.00 91.62 87 PHE A O 1
ATOM 702 N N . TYR A 1 88 ? 14.111 8.170 -8.028 1.00 88.94 88 TYR A N 1
ATOM 703 C CA . TYR A 1 88 ? 14.283 9.266 -7.074 1.00 88.94 88 TYR A CA 1
ATOM 704 C C . TYR A 1 88 ? 14.307 10.640 -7.761 1.00 88.94 88 TYR A C 1
ATOM 706 O O . TYR A 1 88 ? 13.542 11.531 -7.393 1.00 88.94 88 TYR A O 1
ATOM 714 N N . ASP A 1 89 ? 15.118 10.788 -8.810 1.00 91.44 89 ASP A N 1
ATOM 715 C CA . ASP A 1 89 ? 15.243 12.056 -9.536 1.00 91.44 89 ASP A CA 1
ATOM 716 C C . ASP A 1 89 ? 13.954 12.424 -10.293 1.00 91.44 89 ASP A C 1
ATOM 718 O O . ASP A 1 89 ? 13.570 13.595 -10.333 1.00 91.44 89 ASP A O 1
ATOM 722 N N . GLU A 1 90 ? 13.255 11.431 -10.862 1.00 92.56 90 GLU A N 1
ATOM 723 C CA . GLU A 1 90 ? 11.944 11.626 -11.506 1.00 92.56 90 GLU A CA 1
ATOM 724 C C . GLU A 1 90 ? 10.914 12.118 -10.483 1.00 92.56 90 GLU A C 1
ATOM 726 O O . GLU A 1 90 ? 10.252 13.131 -10.711 1.00 92.56 90 GLU A O 1
ATOM 731 N N . TRP A 1 91 ? 10.844 11.470 -9.316 1.00 91.25 91 TRP A N 1
ATOM 732 C CA . TRP A 1 91 ? 9.941 11.863 -8.238 1.00 91.25 91 TRP A CA 1
ATOM 733 C C . TRP A 1 91 ? 10.208 13.283 -7.747 1.00 91.25 91 TRP A C 1
ATOM 735 O O . TRP A 1 91 ? 9.270 14.071 -7.612 1.00 91.25 91 TRP A O 1
ATOM 745 N N . LEU A 1 92 ? 11.477 13.629 -7.504 1.00 90.88 92 LEU A N 1
ATOM 746 C CA . LEU A 1 92 ? 11.864 14.968 -7.064 1.00 90.88 92 LEU A CA 1
ATOM 747 C C . LEU A 1 92 ? 11.488 16.038 -8.083 1.00 90.88 92 LEU A C 1
ATOM 749 O O . LEU A 1 92 ? 11.040 17.118 -7.698 1.00 90.88 92 LEU A O 1
ATOM 753 N N . LYS A 1 93 ? 11.655 15.747 -9.375 1.00 91.81 93 LYS A N 1
ATOM 754 C CA . LYS A 1 93 ? 11.285 16.673 -10.444 1.00 91.81 93 LYS A CA 1
ATOM 755 C C . LYS A 1 93 ? 9.778 16.940 -10.473 1.00 91.81 93 LYS A C 1
ATOM 757 O O . LYS A 1 93 ? 9.379 18.068 -10.747 1.00 91.81 93 LYS A O 1
ATOM 762 N N . GLU A 1 94 ? 8.961 15.925 -10.209 1.00 91.19 94 GLU A N 1
ATOM 763 C CA . GLU A 1 94 ? 7.498 16.028 -10.255 1.00 91.19 94 GLU A CA 1
ATOM 764 C C . GLU A 1 94 ? 6.882 16.595 -8.966 1.00 91.19 94 GLU A C 1
ATOM 766 O O . GLU A 1 94 ? 5.943 17.384 -9.036 1.00 91.19 94 GLU A O 1
ATOM 771 N N . ASN A 1 95 ? 7.406 16.219 -7.796 1.00 89.75 95 ASN A N 1
ATOM 772 C CA . ASN A 1 95 ? 6.758 16.456 -6.497 1.00 89.75 95 ASN A CA 1
ATOM 773 C C . ASN A 1 95 ? 7.559 17.376 -5.562 1.00 89.75 95 ASN A C 1
ATOM 775 O O . ASN A 1 95 ? 7.063 17.790 -4.513 1.00 89.75 95 ASN A O 1
ATOM 779 N N . GLY A 1 96 ? 8.802 17.701 -5.923 1.00 87.94 96 GLY A N 1
ATOM 780 C CA . GLY A 1 96 ? 9.710 18.493 -5.100 1.00 87.94 96 GLY A CA 1
ATOM 781 C C . GLY A 1 96 ? 10.221 17.763 -3.843 1.00 87.94 96 GLY A C 1
ATOM 782 O O . GLY A 1 96 ? 9.693 16.722 -3.440 1.00 87.94 96 GLY A O 1
ATOM 783 N N . PRO A 1 97 ? 11.249 18.317 -3.174 1.00 82.25 97 PRO A N 1
ATOM 784 C CA . PRO A 1 97 ? 11.934 17.659 -2.056 1.00 82.25 97 PRO A CA 1
ATOM 785 C C . PRO A 1 97 ? 11.122 17.614 -0.754 1.00 82.25 97 PRO A C 1
ATOM 787 O O . PRO A 1 97 ? 11.358 16.746 0.077 1.00 82.25 97 PRO A O 1
ATOM 790 N N . ALA A 1 98 ? 10.137 18.502 -0.571 1.00 81.00 98 ALA A N 1
ATOM 791 C CA . ALA A 1 98 ? 9.299 18.533 0.636 1.00 81.00 98 ALA A CA 1
ATOM 792 C C . ALA A 1 98 ? 8.413 17.280 0.803 1.00 81.00 98 ALA A C 1
ATOM 794 O O . ALA A 1 98 ? 7.876 17.045 1.882 1.00 81.00 98 ALA A O 1
ATOM 795 N N . SER A 1 99 ? 8.263 16.482 -0.259 1.00 77.31 99 SER A N 1
ATOM 796 C CA . SER A 1 99 ? 7.506 15.226 -0.265 1.00 77.31 99 SER A CA 1
ATOM 797 C C . SER A 1 99 ? 8.315 14.011 0.218 1.00 77.31 99 SER A C 1
ATOM 799 O O . SER A 1 99 ? 7.758 12.920 0.338 1.00 77.31 99 SER A O 1
ATOM 801 N N . VAL A 1 100 ? 9.616 14.174 0.493 1.00 77.94 100 VAL A N 1
ATOM 802 C CA . VAL A 1 100 ? 10.532 13.078 0.839 1.00 77.94 100 VAL A CA 1
ATOM 803 C C . VAL A 1 100 ? 10.844 13.086 2.333 1.00 77.94 100 VAL A C 1
ATOM 805 O O . VAL A 1 100 ? 11.263 14.094 2.895 1.00 77.94 100 VAL A O 1
ATOM 808 N N . THR A 1 101 ? 10.680 11.930 2.978 1.00 78.06 101 THR A N 1
ATOM 809 C CA . THR A 1 101 ? 11.190 11.683 4.334 1.00 78.06 101 THR A CA 1
ATOM 810 C C . THR A 1 101 ? 12.420 10.788 4.241 1.00 78.06 101 THR A C 1
ATOM 812 O O . THR A 1 101 ? 12.306 9.609 3.913 1.00 78.06 101 THR A O 1
ATOM 815 N N . GLU A 1 102 ? 13.601 11.333 4.528 1.00 71.81 102 GLU A N 1
ATOM 816 C CA . GLU A 1 102 ? 14.838 10.552 4.585 1.00 71.81 102 GLU A CA 1
ATOM 817 C C . GLU A 1 102 ? 15.034 9.946 5.977 1.00 7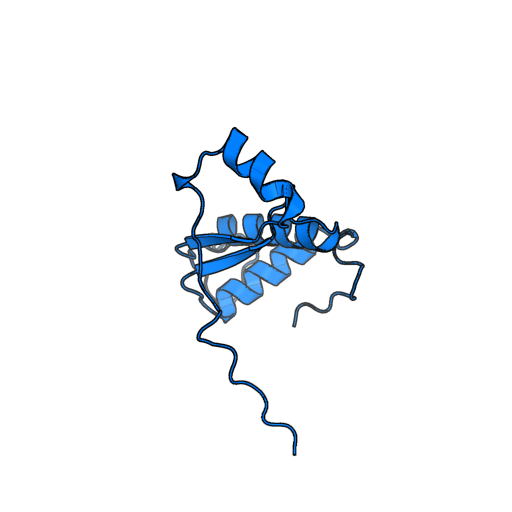1.81 102 GLU A C 1
ATOM 819 O O . GLU A 1 102 ? 14.980 10.640 6.993 1.00 71.81 102 GLU A O 1
ATOM 824 N N . VAL A 1 103 ? 15.299 8.639 6.029 1.00 72.88 103 VAL A N 1
ATOM 825 C CA . VAL A 1 103 ? 15.607 7.927 7.275 1.00 72.88 103 VAL A CA 1
ATOM 826 C C . VAL A 1 103 ? 17.014 7.353 7.182 1.00 72.88 103 VAL A C 1
ATOM 828 O O . VAL A 1 103 ? 17.296 6.486 6.355 1.00 72.88 103 VAL A O 1
ATOM 831 N N . ASN A 1 104 ? 17.913 7.811 8.054 1.00 70.75 104 ASN A N 1
ATOM 832 C CA . ASN A 1 104 ? 19.261 7.260 8.144 1.00 70.75 104 ASN A CA 1
ATOM 833 C C . ASN A 1 104 ? 19.260 5.981 8.998 1.00 70.75 104 ASN A C 1
ATOM 835 O O . ASN A 1 104 ? 19.127 6.031 10.220 1.00 70.75 104 ASN A O 1
ATOM 839 N N . ILE A 1 105 ? 19.450 4.830 8.352 1.00 70.44 105 ILE A N 1
ATOM 840 C CA . ILE A 1 105 ? 19.474 3.515 9.011 1.00 70.44 105 ILE A CA 1
ATOM 841 C C . ILE A 1 105 ? 20.878 3.054 9.433 1.00 70.44 105 ILE A C 1
ATOM 843 O O . ILE A 1 105 ? 21.011 1.992 10.047 1.00 70.44 105 ILE A O 1
ATOM 847 N N . ALA A 1 106 ? 21.932 3.831 9.158 1.00 71.06 106 ALA A N 1
ATOM 848 C CA . ALA A 1 106 ? 23.318 3.425 9.408 1.00 71.06 106 ALA A CA 1
ATOM 849 C C . ALA A 1 106 ? 23.600 3.105 10.890 1.00 71.06 106 ALA A C 1
ATOM 851 O O . ALA A 1 106 ? 24.450 2.269 11.187 1.00 71.06 106 ALA A O 1
ATOM 852 N N . GLY A 1 107 ? 22.851 3.704 11.824 1.00 60.25 107 GLY A N 1
ATOM 853 C CA . GLY A 1 107 ? 22.960 3.433 13.263 1.00 60.25 107 GLY A CA 1
ATOM 854 C C . GLY A 1 107 ? 22.276 2.146 13.753 1.00 60.25 107 GLY A C 1
ATOM 855 O O . GLY A 1 107 ? 22.455 1.777 14.911 1.00 60.25 107 GLY A O 1
ATOM 856 N N . THR A 1 108 ? 21.497 1.456 12.910 1.00 59.38 108 THR A N 1
ATOM 857 C CA . THR A 1 108 ? 20.684 0.283 13.315 1.00 59.38 108 THR A CA 1
ATOM 858 C C . THR A 1 108 ? 21.284 -1.067 12.918 1.00 59.38 108 THR A C 1
ATOM 860 O O . THR A 1 108 ? 20.891 -2.107 13.451 1.00 59.38 108 THR A O 1
ATOM 863 N N . LEU A 1 109 ? 22.298 -1.076 12.049 1.00 54.56 109 LEU A N 1
ATOM 864 C CA . LEU A 1 109 ? 23.03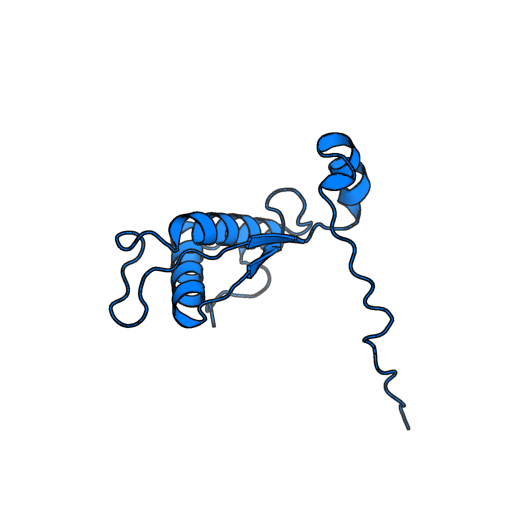8 -2.286 11.702 1.00 54.56 109 LEU A CA 1
ATOM 865 C C . LEU A 1 109 ? 24.063 -2.595 12.802 1.00 54.56 109 LEU A C 1
ATOM 867 O O . LEU A 1 109 ? 25.213 -2.160 12.743 1.00 54.56 109 LEU A O 1
ATOM 871 N N . LYS A 1 110 ? 23.679 -3.391 13.811 1.00 54.06 110 LYS A N 1
ATOM 872 C CA . LYS A 1 110 ? 24.680 -4.079 14.643 1.00 54.06 110 LYS A CA 1
ATOM 873 C C . LYS A 1 110 ? 25.535 -4.933 13.706 1.00 54.06 110 LYS A C 1
ATOM 875 O O . LYS A 1 110 ? 25.038 -5.911 13.148 1.00 54.06 110 LYS A O 1
ATOM 880 N N . LYS A 1 111 ? 26.812 -4.571 13.524 1.00 54.19 111 LYS A N 1
ATOM 881 C CA . LYS A 1 111 ? 27.800 -5.441 12.870 1.00 54.19 111 LYS A CA 1
ATOM 882 C C . LYS A 1 111 ? 27.689 -6.823 13.513 1.00 54.19 111 LYS A C 1
ATOM 884 O O . LYS A 1 111 ? 27.926 -6.956 14.711 1.00 54.19 111 LYS A O 1
ATOM 889 N N . ARG A 1 112 ? 27.325 -7.847 12.736 1.00 51.50 112 ARG A N 1
ATOM 890 C CA . ARG A 1 112 ? 27.546 -9.231 13.161 1.00 51.50 112 ARG A CA 1
ATOM 891 C C . ARG A 1 112 ? 29.055 -9.391 13.314 1.00 51.50 112 ARG A C 1
ATOM 893 O O . ARG A 1 112 ? 29.770 -9.396 12.317 1.00 51.50 112 ARG A O 1
ATOM 900 N N . SER A 1 113 ? 29.537 -9.475 14.548 1.00 51.38 113 SER A N 1
ATOM 901 C CA . SER A 1 113 ? 30.846 -10.054 14.825 1.00 51.38 113 SER A CA 1
ATOM 902 C C . SER A 1 113 ? 30.752 -11.529 14.455 1.00 51.38 113 SER A C 1
ATOM 904 O O . SER A 1 113 ? 30.076 -12.299 15.136 1.00 51.38 113 SER A O 1
ATOM 906 N N . VAL A 1 114 ? 31.335 -11.886 13.315 1.00 49.03 114 VAL A N 1
ATOM 907 C CA . VAL A 1 114 ? 31.543 -13.282 12.931 1.00 49.03 114 VAL A CA 1
ATOM 908 C C . VAL A 1 114 ? 32.768 -13.773 13.718 1.00 49.03 114 VAL A C 1
ATOM 910 O O . VAL A 1 114 ? 33.749 -13.026 13.753 1.00 49.03 114 VAL A O 1
ATOM 913 N N . PRO A 1 115 ? 32.703 -14.929 14.404 1.00 55.94 115 PRO A N 1
ATOM 914 C CA . PRO A 1 115 ? 33.879 -15.550 15.012 1.00 55.94 115 PRO A CA 1
ATOM 915 C C . PRO A 1 115 ? 34.874 -16.053 13.960 1.00 55.94 115 PRO A C 1
ATOM 917 O O . PRO A 1 115 ? 34.430 -16.412 12.844 1.00 55.94 115 PRO A O 1
#

Sequence (115 aa):
MLNVRDKTVEFESFDLLAGRIVKVIREVQPDALITFHEKYGGHPDHCAIGRAAAFAFLNSGDPDFYPDPLFPAIKVQSLYFVLWHAFYDEWLKENGPASVTEVNIAGTLKKRSVP

pLDDT: mean 89.1, std 12.59, range [49.03, 98.38]

Organism: NCBI:txid450367

InterPro domains:
  IPR003737 N-acetylglucosaminyl phosphatidylinositol deacetylase-related [PF02585] (2-54)
  IPR024078 Putative deacetylase LmbE-like domain superfamily [G3DSA:3.40.50.10320] (1-112)
  IPR024078 Putative deacetylase LmbE-like domain superfamily [SSF102588] (2-88)

Secondary structure (DSSP, 8-state):
-----TT-GGGS-HHHHHHHHHHHHHHH--SEEEEE-TTTSSSHHHHHHHHHHHHHHHHTT-TTSS--SSS-----SEEEEE--GGGHHHHHHHH-GGG------TTT-------

Radius of gyration: 16.57 Å; chains: 1; bounding box: 53×35×27 Å